Protein AF-G2PRP5-F1 (afdb_monomer_lite)

Radius of gyration: 41.82 Å; chains: 1; bounding box: 79×40×127 Å

Organism: Allomuricauda ruestringensis (strain DSM 13258 / CIP 107369 / LMG 19739 / B1) (NCBI:txid886377)

Secondary structure (DSSP, 8-state):
-----S----THHHHHHHHHHHHHHHHHHHHHHHHHHHHHTT-----------TTSPPPTTS--TT-----EEEETTTTEEEETTTTEEEEEETTEEEEESS--GGGTTS-TTTS--EEE-S---S-HHHHHHHHHHHHHHHHHHHHHS--

Sequence (151 aa):
MLSWNDLDHFPGLSFTLLCLTKWNTMKRICSYTAMVLLFMSMQGCGPVLVSHNLADPPPPWFYPNRVETVRYVYFPELSIYYDLSARTYIYLDGGVWLRRKVLPPRYRTQDLNRSRYERIRNYYEDDIRRYHNQNNADRGRSNKSVGRRNK

Structure (mmCIF, N/CA/C/O backbone):
data_AF-G2PRP5-F1
#
_entry.id   AF-G2PRP5-F1
#
loop_
_atom_site.group_PDB
_atom_site.id
_atom_site.type_symbol
_atom_site.label_atom_id
_atom_site.label_alt_id
_atom_site.label_comp_id
_atom_site.label_asym_id
_atom_site.label_entity_id
_atom_site.label_seq_id
_atom_site.pdbx_PDB_ins_code
_atom_site.Cartn_x
_atom_site.Cartn_y
_atom_site.Cartn_z
_atom_site.occupancy
_atom_site.B_iso_or_equiv
_atom_site.auth_seq_id
_atom_site.auth_comp_id
_atom_site.auth_asym_id
_atom_site.auth_atom_id
_atom_site.pdbx_PDB_model_num
ATOM 1 N N . MET A 1 1 ? 57.628 -2.308 -95.584 1.00 38.81 1 MET A N 1
ATOM 2 C CA . MET A 1 1 ? 57.247 -0.905 -95.843 1.00 38.81 1 MET A CA 1
ATOM 3 C C . MET A 1 1 ? 55.727 -0.861 -95.766 1.00 38.81 1 MET A C 1
ATOM 5 O O . MET A 1 1 ? 55.069 -1.268 -96.710 1.00 38.81 1 MET A O 1
ATOM 9 N N . LEU A 1 2 ? 55.179 -0.574 -94.582 1.00 44.09 2 LEU A N 1
ATOM 10 C CA . LEU A 1 2 ? 53.731 -0.531 -94.358 1.00 44.09 2 LEU A CA 1
ATOM 11 C C . LEU A 1 2 ? 53.261 0.888 -94.691 1.00 44.09 2 LEU A C 1
ATOM 13 O O . LEU A 1 2 ? 53.631 1.825 -93.986 1.00 44.09 2 LEU A O 1
ATOM 17 N N . SER A 1 3 ? 52.531 1.039 -95.799 1.00 35.06 3 SER A N 1
ATOM 18 C CA . SER A 1 3 ? 51.854 2.292 -96.147 1.00 35.06 3 SER A CA 1
ATOM 19 C C . SER A 1 3 ? 50.608 2.434 -95.275 1.00 35.06 3 SER A C 1
ATOM 21 O O . SER A 1 3 ? 49.839 1.488 -95.119 1.00 35.06 3 SER A O 1
ATOM 23 N N . TRP A 1 4 ? 50.468 3.605 -94.668 1.00 45.75 4 TRP A N 1
ATOM 24 C CA . TRP A 1 4 ? 49.627 3.911 -93.510 1.00 45.75 4 TRP A CA 1
ATOM 25 C C . TRP A 1 4 ? 48.320 4.634 -93.889 1.00 45.75 4 TRP A C 1
ATOM 27 O O . TRP A 1 4 ? 47.881 5.495 -93.141 1.00 45.75 4 TRP A O 1
ATOM 37 N N . ASN A 1 5 ? 47.709 4.335 -95.046 1.00 52.62 5 ASN A N 1
ATOM 38 C CA . ASN A 1 5 ? 46.765 5.283 -95.664 1.00 52.62 5 ASN A CA 1
ATOM 39 C C . ASN A 1 5 ? 45.382 4.776 -96.119 1.00 52.62 5 ASN A C 1
ATOM 41 O O . ASN A 1 5 ? 44.726 5.529 -96.822 1.00 52.62 5 ASN A O 1
ATOM 45 N N . ASP A 1 6 ? 44.871 3.602 -95.726 1.00 48.22 6 ASP A N 1
ATOM 46 C CA . ASP A 1 6 ? 43.580 3.137 -96.294 1.00 48.22 6 ASP A CA 1
ATOM 47 C C . ASP A 1 6 ? 42.586 2.507 -95.304 1.00 48.22 6 ASP A C 1
ATOM 49 O O . ASP A 1 6 ? 41.895 1.550 -95.645 1.00 48.22 6 ASP A O 1
ATOM 53 N N . LEU A 1 7 ? 42.455 3.027 -94.078 1.00 49.50 7 LEU A N 1
ATOM 54 C CA . LEU A 1 7 ? 41.386 2.578 -93.163 1.00 49.50 7 LEU A CA 1
ATOM 55 C C . LEU A 1 7 ? 40.650 3.717 -92.436 1.00 49.50 7 LEU A C 1
ATOM 57 O O . LEU A 1 7 ? 40.139 3.529 -91.337 1.00 49.50 7 LEU A O 1
ATOM 61 N N . ASP A 1 8 ? 40.491 4.865 -93.096 1.00 52.75 8 ASP A N 1
ATOM 62 C CA . ASP A 1 8 ? 39.587 5.938 -92.661 1.00 52.75 8 ASP A CA 1
ATOM 63 C C . ASP A 1 8 ? 38.298 5.952 -93.502 1.00 52.75 8 ASP A C 1
ATOM 65 O O . ASP A 1 8 ? 38.036 6.915 -94.227 1.00 52.75 8 ASP A O 1
ATOM 69 N N . HIS A 1 9 ? 37.471 4.892 -93.462 1.00 55.88 9 HIS A N 1
ATOM 70 C CA . HIS A 1 9 ? 36.150 4.980 -94.110 1.00 55.88 9 HIS A CA 1
ATOM 71 C C . HIS A 1 9 ? 35.039 4.018 -93.652 1.00 55.88 9 HIS A C 1
ATOM 73 O O . HIS A 1 9 ? 34.410 3.394 -94.493 1.00 55.88 9 HIS A O 1
ATOM 79 N N . PHE A 1 10 ? 34.689 3.937 -92.358 1.00 52.56 10 PHE A N 1
ATOM 80 C CA . PHE A 1 10 ? 33.360 3.404 -91.972 1.00 52.56 10 PHE A CA 1
ATOM 81 C C . PHE A 1 10 ? 32.751 4.092 -90.727 1.00 52.56 10 PHE A C 1
ATOM 83 O O . PHE A 1 10 ? 32.778 3.533 -89.629 1.00 52.56 10 PHE A O 1
ATOM 90 N N . PRO A 1 11 ? 32.119 5.277 -90.868 1.00 54.56 11 PRO A N 1
ATOM 91 C CA . PRO A 1 11 ? 31.456 5.978 -89.757 1.00 54.56 11 PRO A CA 1
ATOM 92 C C . PRO A 1 11 ? 30.150 5.315 -89.256 1.00 54.56 11 PRO A C 1
ATOM 94 O O . PRO A 1 11 ? 29.600 5.732 -88.237 1.00 54.56 11 PRO A O 1
ATOM 97 N N . GLY A 1 12 ? 29.638 4.277 -89.932 1.00 54.69 12 GLY A N 1
ATOM 98 C CA . GLY A 1 12 ? 28.318 3.691 -89.646 1.00 54.69 12 GLY A CA 1
ATOM 99 C C . GLY A 1 12 ? 28.266 2.626 -88.540 1.00 54.69 12 GLY A C 1
ATOM 100 O O . GLY A 1 12 ? 27.240 2.483 -87.878 1.00 54.69 12 GLY A O 1
ATOM 101 N N . LEU A 1 13 ? 29.355 1.885 -88.303 1.00 50.44 13 LEU A N 1
ATOM 102 C CA . LEU A 1 13 ? 29.359 0.751 -87.359 1.00 50.44 13 LEU A CA 1
ATOM 103 C C . LEU A 1 13 ? 29.672 1.165 -85.912 1.00 50.44 13 LEU A C 1
ATOM 105 O O . LEU A 1 13 ? 29.263 0.488 -84.972 1.00 50.44 13 LEU A O 1
ATOM 109 N N . SER A 1 14 ? 30.341 2.305 -85.722 1.00 55.72 14 SER A N 1
ATOM 110 C CA . SER A 1 14 ? 30.661 2.835 -84.390 1.00 55.72 14 SER A CA 1
ATOM 111 C C . SER A 1 14 ? 29.417 3.401 -83.685 1.00 55.72 14 SER A C 1
ATOM 113 O O . SER A 1 14 ? 29.193 3.156 -82.499 1.00 55.72 14 SER A O 1
ATOM 115 N N . PHE A 1 15 ? 28.533 4.082 -84.426 1.00 54.44 15 PHE A N 1
ATOM 116 C CA . PHE A 1 15 ? 27.343 4.737 -83.868 1.00 54.44 15 PHE A CA 1
ATOM 117 C C . PHE A 1 15 ? 26.280 3.758 -83.345 1.00 54.44 15 PHE A C 1
ATOM 119 O O . PHE A 1 15 ? 25.655 4.013 -82.315 1.00 54.44 15 PHE A O 1
ATOM 126 N N . THR A 1 16 ? 26.078 2.622 -84.014 1.00 55.28 16 THR A N 1
ATOM 127 C CA . THR A 1 16 ? 25.069 1.621 -83.629 1.00 55.28 16 THR A CA 1
ATOM 128 C C . THR A 1 16 ? 25.508 0.793 -82.418 1.00 55.28 16 THR A C 1
ATOM 130 O O . THR A 1 16 ? 24.711 0.578 -81.504 1.00 55.28 16 THR A O 1
ATOM 133 N N . LEU A 1 17 ? 26.789 0.417 -82.340 1.00 56.16 17 LEU A N 1
ATOM 134 C CA . LEU A 1 17 ? 27.399 -0.235 -81.172 1.00 56.16 1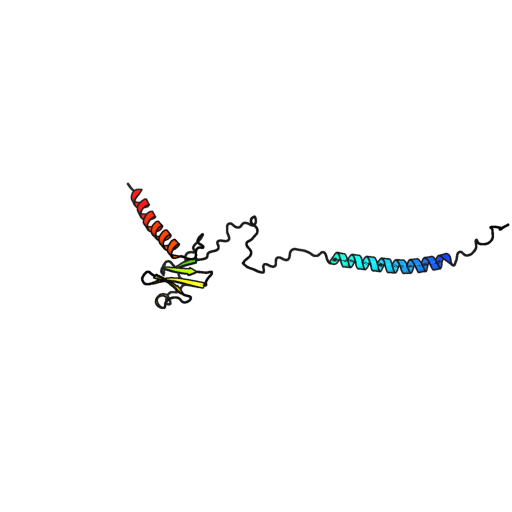7 LEU A CA 1
ATOM 135 C C . LEU A 1 17 ? 27.446 0.688 -79.944 1.00 56.16 17 LEU A C 1
ATOM 137 O O . LEU A 1 17 ? 27.138 0.247 -78.832 1.00 56.16 17 LEU A O 1
ATOM 141 N N . LEU A 1 18 ? 27.740 1.980 -80.134 1.00 58.12 18 LEU A N 1
ATOM 142 C CA . LEU A 1 18 ? 27.626 2.992 -79.077 1.00 58.12 18 LEU A CA 1
ATOM 143 C C . LEU A 1 18 ? 26.176 3.148 -78.604 1.00 58.12 18 LEU A C 1
ATOM 145 O O . LEU A 1 18 ? 25.937 3.214 -77.405 1.00 58.12 18 LEU A O 1
ATOM 149 N N . CYS A 1 19 ? 25.194 3.154 -79.508 1.00 54.84 19 CYS A N 1
ATOM 150 C CA . CYS A 1 19 ? 23.777 3.296 -79.158 1.00 54.84 19 CYS A CA 1
ATOM 151 C C . CYS A 1 19 ? 23.230 2.079 -78.380 1.00 54.84 19 CYS A C 1
ATOM 153 O O . CYS A 1 19 ? 22.563 2.245 -77.357 1.00 54.84 19 CYS A O 1
ATOM 155 N N . LEU A 1 20 ? 23.572 0.856 -78.799 1.00 55.53 20 LEU A N 1
ATOM 156 C CA . LEU A 1 20 ? 23.157 -0.394 -78.144 1.00 55.53 20 LEU A CA 1
ATOM 157 C C . LEU A 1 20 ? 23.799 -0.584 -76.760 1.00 55.53 20 LEU A C 1
ATOM 159 O O . LEU A 1 20 ? 23.134 -1.023 -75.817 1.00 55.53 20 LEU A O 1
ATOM 163 N N . THR A 1 21 ? 25.073 -0.210 -76.605 1.00 55.66 21 THR A N 1
ATOM 164 C CA . THR A 1 21 ? 25.737 -0.211 -75.292 1.00 55.66 21 THR A CA 1
ATOM 165 C C . THR A 1 21 ? 25.149 0.861 -74.375 1.00 55.66 21 THR A C 1
ATOM 167 O O . THR A 1 21 ? 24.866 0.550 -73.219 1.00 55.66 21 THR A O 1
ATOM 170 N N . LYS A 1 22 ? 24.842 2.067 -74.885 1.00 58.34 22 LYS A N 1
ATOM 171 C CA . LYS A 1 22 ? 24.144 3.134 -74.134 1.00 58.34 22 LYS A CA 1
ATOM 172 C C . LYS A 1 22 ? 22.739 2.720 -73.679 1.00 58.34 22 LYS A C 1
ATOM 174 O O . LYS A 1 22 ? 22.314 3.060 -72.579 1.00 58.34 22 LYS A O 1
ATOM 179 N N . TRP A 1 23 ? 22.022 1.955 -74.499 1.00 60.22 23 TRP A N 1
ATOM 180 C CA . TRP A 1 23 ? 20.691 1.434 -74.178 1.00 60.22 23 TRP A CA 1
ATOM 181 C C . TRP A 1 23 ? 20.727 0.405 -73.040 1.00 60.22 23 TRP A C 1
ATOM 183 O O . TRP A 1 23 ? 19.905 0.452 -72.124 1.00 60.22 23 TRP A O 1
ATOM 193 N N . ASN A 1 24 ? 21.716 -0.493 -73.045 1.00 60.62 24 ASN A N 1
ATOM 194 C CA . ASN A 1 24 ? 21.888 -1.479 -71.976 1.00 60.62 24 ASN A CA 1
ATOM 195 C C . ASN A 1 24 ? 22.475 -0.881 -70.689 1.00 60.62 24 ASN A C 1
ATOM 197 O O . ASN A 1 24 ? 22.113 -1.326 -69.597 1.00 60.62 24 ASN A O 1
ATOM 201 N N . THR A 1 25 ? 23.336 0.137 -70.778 1.00 63.94 25 THR A N 1
ATOM 202 C CA . THR A 1 25 ? 23.831 0.852 -69.592 1.00 63.94 25 THR A CA 1
ATOM 203 C C . THR A 1 25 ? 22.737 1.703 -68.955 1.00 63.94 25 THR A C 1
ATOM 205 O O . THR A 1 25 ? 22.616 1.687 -67.735 1.00 63.94 25 THR A O 1
ATOM 208 N N . MET A 1 26 ? 21.861 2.341 -69.739 1.00 64.75 26 MET A N 1
ATOM 209 C CA . MET A 1 26 ? 20.731 3.124 -69.219 1.00 64.75 26 MET A CA 1
ATOM 210 C C . MET A 1 26 ? 19.732 2.263 -68.434 1.00 64.75 26 MET A C 1
ATOM 212 O O . MET A 1 26 ? 19.317 2.639 -67.341 1.00 64.75 26 MET A O 1
ATOM 216 N N . LYS A 1 27 ? 19.421 1.056 -68.922 1.00 65.00 27 LYS A N 1
ATOM 217 C CA . LYS A 1 27 ? 18.557 0.100 -68.204 1.00 65.00 27 LYS A CA 1
ATOM 218 C C . LYS A 1 27 ? 19.151 -0.341 -66.867 1.00 65.00 27 LYS A C 1
ATOM 220 O O . LYS A 1 27 ? 18.438 -0.403 -65.868 1.00 65.00 27 LYS A O 1
ATOM 225 N N . ARG A 1 28 ? 20.461 -0.609 -66.846 1.00 69.50 28 ARG A N 1
ATOM 226 C CA . ARG A 1 28 ? 21.197 -0.978 -65.629 1.00 69.50 28 ARG A CA 1
ATOM 227 C C . ARG A 1 28 ? 21.235 0.177 -64.629 1.00 69.50 28 ARG A C 1
ATOM 229 O O . ARG A 1 28 ? 20.958 -0.034 -63.453 1.00 69.50 28 ARG A O 1
ATOM 236 N N . ILE A 1 29 ? 21.497 1.399 -65.094 1.00 81.00 29 ILE A N 1
ATOM 237 C CA . ILE A 1 29 ? 21.520 2.603 -64.252 1.00 81.00 29 ILE A CA 1
ATOM 238 C C . ILE A 1 29 ? 20.144 2.845 -63.618 1.00 81.00 29 ILE A C 1
ATOM 240 O O . ILE A 1 29 ? 20.072 3.000 -62.402 1.00 81.00 29 ILE A O 1
ATOM 244 N N . CYS A 1 30 ? 19.053 2.764 -64.389 1.00 79.38 30 CYS A N 1
ATOM 245 C CA . CYS A 1 30 ? 17.695 2.912 -63.855 1.00 79.38 30 CYS A CA 1
ATOM 246 C C . CYS A 1 30 ? 17.342 1.835 -62.813 1.00 79.38 30 CYS A C 1
ATOM 248 O O . CYS A 1 30 ? 16.730 2.150 -61.789 1.00 79.38 30 CYS A O 1
ATOM 250 N N . SER A 1 31 ? 17.750 0.575 -63.030 1.00 80.44 31 SER A N 1
ATOM 251 C CA . SER A 1 31 ? 17.527 -0.485 -62.036 1.00 80.44 31 SER A CA 1
ATOM 252 C C . SER A 1 31 ? 18.309 -0.246 -60.742 1.00 80.44 31 SER A C 1
ATOM 254 O O . SER A 1 31 ? 17.765 -0.445 -59.657 1.00 80.44 31 SER A O 1
ATOM 256 N N . TYR A 1 32 ? 19.548 0.251 -60.834 1.00 84.06 32 TYR A N 1
ATOM 257 C CA . TYR A 1 32 ? 20.352 0.572 -59.654 1.00 84.06 32 TYR A CA 1
ATOM 258 C C . TYR A 1 32 ? 19.779 1.766 -58.882 1.00 84.06 32 TYR A C 1
ATOM 260 O O . TYR A 1 32 ? 19.697 1.707 -57.657 1.00 84.06 32 TYR A O 1
ATOM 268 N N . THR A 1 33 ? 19.306 2.814 -59.565 1.00 82.88 33 THR A N 1
ATOM 269 C CA . THR A 1 33 ? 18.680 3.969 -58.899 1.00 82.88 33 THR A CA 1
ATOM 270 C C . THR A 1 33 ? 17.374 3.599 -58.196 1.00 82.88 33 THR A C 1
ATOM 272 O O . THR A 1 33 ? 17.128 4.071 -57.088 1.00 82.88 33 THR A O 1
ATOM 275 N N . ALA A 1 34 ? 16.563 2.714 -58.788 1.00 84.44 34 ALA A N 1
ATOM 276 C CA . ALA A 1 34 ? 15.330 2.231 -58.167 1.00 84.44 34 ALA A CA 1
ATOM 277 C C . ALA A 1 34 ? 15.611 1.397 -56.904 1.00 84.44 34 ALA A C 1
ATOM 279 O O . ALA A 1 34 ? 14.928 1.554 -55.893 1.00 84.44 34 ALA A O 1
ATOM 280 N N . MET A 1 35 ? 16.656 0.563 -56.931 1.00 83.81 35 MET A N 1
ATOM 281 C CA . MET A 1 35 ? 17.071 -0.240 -55.778 1.00 83.81 35 MET A CA 1
ATOM 282 C C . MET A 1 35 ? 17.587 0.630 -54.619 1.00 83.81 35 MET A C 1
ATOM 284 O O . MET A 1 35 ? 17.247 0.382 -53.464 1.00 83.81 35 MET A O 1
ATOM 288 N N . VAL A 1 36 ? 18.361 1.681 -54.915 1.00 85.69 36 VAL A N 1
ATOM 289 C CA . VAL A 1 36 ? 18.875 2.622 -53.902 1.00 85.69 36 VAL A CA 1
ATOM 290 C C . VAL A 1 36 ? 17.747 3.453 -53.276 1.00 85.69 36 VAL A C 1
ATOM 292 O O . VAL A 1 36 ? 17.725 3.633 -52.058 1.00 85.69 36 VAL A O 1
ATOM 295 N N . LEU A 1 37 ? 16.775 3.910 -54.075 1.00 81.44 37 LEU A N 1
ATOM 296 C CA . LEU A 1 37 ? 15.598 4.636 -53.577 1.00 81.44 37 LEU A CA 1
ATOM 297 C C . LEU A 1 37 ? 14.719 3.762 -52.672 1.00 81.44 37 LEU A C 1
ATOM 299 O O . LEU A 1 37 ? 14.252 4.227 -51.633 1.00 81.44 37 LEU A O 1
ATOM 303 N N . LEU A 1 38 ? 14.544 2.484 -53.020 1.00 80.38 38 LEU A N 1
ATOM 304 C CA . LEU A 1 38 ? 13.817 1.529 -52.184 1.00 80.38 38 LEU A CA 1
ATOM 305 C C . LEU A 1 38 ? 14.532 1.301 -50.841 1.00 80.38 38 LEU A C 1
ATOM 307 O O . LEU A 1 38 ? 13.884 1.275 -49.797 1.00 80.38 38 LEU A O 1
ATOM 311 N N . PHE A 1 39 ? 15.864 1.211 -50.845 1.00 75.88 39 PHE A N 1
ATOM 312 C CA . PHE A 1 39 ? 16.657 1.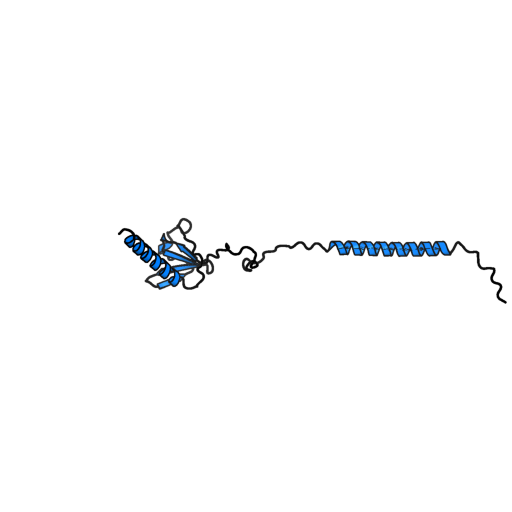009 -49.630 1.00 75.88 39 PHE A CA 1
ATOM 313 C C . PHE A 1 39 ? 16.568 2.192 -48.649 1.00 75.88 39 PHE A C 1
ATOM 315 O O . PHE A 1 39 ? 16.509 1.988 -47.437 1.00 75.88 39 PHE A O 1
ATOM 322 N N . MET A 1 40 ? 16.478 3.431 -49.148 1.00 74.69 40 MET A N 1
ATOM 323 C CA . MET A 1 40 ? 16.308 4.617 -48.294 1.00 74.69 40 MET A CA 1
ATOM 324 C C . MET A 1 40 ? 14.937 4.701 -47.607 1.00 74.69 40 MET A C 1
ATOM 326 O O . MET A 1 40 ? 14.830 5.306 -46.542 1.00 74.69 40 MET A O 1
ATOM 330 N N . SER A 1 41 ? 13.901 4.054 -48.151 1.00 69.44 41 SER A N 1
ATOM 331 C CA . SER A 1 41 ? 12.556 4.056 -47.552 1.00 69.44 41 SER A CA 1
ATOM 332 C C . SER A 1 41 ? 12.441 3.242 -46.253 1.00 69.44 41 SER A C 1
ATOM 334 O O . SER A 1 41 ? 11.460 3.386 -45.526 1.00 69.44 41 SER A O 1
ATOM 336 N N . MET A 1 42 ? 13.453 2.430 -45.912 1.00 64.69 42 MET A N 1
ATOM 337 C CA . MET A 1 42 ? 13.464 1.627 -44.680 1.00 64.69 42 MET A CA 1
ATOM 338 C C . MET A 1 42 ? 14.004 2.376 -43.448 1.00 64.69 42 MET A C 1
ATOM 340 O O . MET A 1 42 ? 14.025 1.814 -42.355 1.00 64.69 42 MET A O 1
ATOM 344 N N . GLN A 1 43 ? 14.405 3.647 -43.575 1.00 68.25 43 GLN A N 1
ATOM 345 C CA . GLN A 1 43 ? 14.873 4.466 -42.445 1.00 68.25 43 GLN A CA 1
ATOM 346 C C . GLN A 1 43 ? 13.722 5.203 -41.738 1.00 68.25 43 GLN A C 1
ATOM 348 O O . GLN A 1 43 ? 13.761 6.410 -41.528 1.00 68.25 43 GLN A O 1
ATOM 353 N N . GLY A 1 44 ? 12.671 4.475 -41.366 1.00 66.94 44 GLY A N 1
ATOM 354 C CA . GLY A 1 44 ? 11.584 4.982 -40.528 1.00 66.94 44 GLY A CA 1
ATOM 355 C C . GLY A 1 44 ? 11.693 4.444 -39.104 1.00 66.94 44 GLY A C 1
ATOM 356 O O . GLY A 1 44 ? 10.885 3.609 -38.718 1.00 66.94 44 GLY A O 1
ATOM 357 N N . CYS A 1 45 ? 12.689 4.880 -38.327 1.00 60.34 45 CYS A N 1
ATOM 358 C CA . CYS A 1 45 ? 12.827 4.500 -36.915 1.00 60.34 45 CYS A CA 1
ATOM 359 C C . CYS A 1 45 ? 12.484 5.698 -36.020 1.00 60.34 45 CYS A C 1
ATOM 361 O O . CYS A 1 45 ? 13.356 6.408 -35.526 1.00 60.34 45 CYS A O 1
ATOM 363 N N . GLY A 1 46 ? 11.188 5.964 -35.859 1.00 70.06 46 GLY A N 1
ATOM 364 C CA . GLY A 1 46 ? 10.703 6.734 -34.714 1.00 70.06 46 GLY A CA 1
ATOM 365 C C . GLY A 1 46 ? 10.601 5.806 -33.499 1.00 70.06 46 GLY A C 1
ATOM 366 O O . GLY A 1 46 ? 10.292 4.625 -33.678 1.00 70.06 46 GLY A O 1
ATOM 367 N N . PRO A 1 47 ? 10.851 6.276 -32.265 1.00 65.88 47 PRO A N 1
ATOM 368 C CA . PRO A 1 47 ? 10.694 5.425 -31.095 1.00 65.88 47 PRO A CA 1
ATOM 369 C C . PRO A 1 47 ? 9.223 5.017 -30.949 1.00 65.88 47 PRO A C 1
ATOM 371 O O . PRO A 1 47 ? 8.359 5.848 -30.675 1.00 65.88 47 PRO A O 1
ATOM 374 N N . VAL A 1 48 ? 8.933 3.725 -31.112 1.00 64.38 48 VAL A N 1
ATOM 375 C CA . VAL A 1 48 ? 7.644 3.155 -30.710 1.00 64.38 48 VAL A CA 1
ATOM 376 C C . VAL A 1 48 ? 7.724 2.887 -29.208 1.00 64.38 48 VAL A C 1
ATOM 378 O O . VAL A 1 48 ? 8.359 1.932 -28.764 1.00 64.38 48 VAL A O 1
ATOM 381 N N . LEU A 1 49 ? 7.108 3.759 -28.408 1.00 58.03 49 LEU A N 1
ATOM 382 C CA . LEU A 1 49 ? 6.961 3.568 -26.964 1.00 58.03 49 LEU A CA 1
ATOM 383 C C . LEU A 1 49 ? 5.937 2.461 -26.692 1.00 58.03 49 LEU A C 1
ATOM 385 O O . LEU A 1 49 ? 4.756 2.720 -26.475 1.00 58.03 49 LEU A O 1
ATOM 389 N N . VAL A 1 50 ? 6.395 1.211 -26.693 1.00 59.41 50 VAL A N 1
ATOM 390 C CA . VAL A 1 50 ? 5.606 0.073 -26.214 1.00 59.41 50 VAL A CA 1
ATOM 391 C C . VAL A 1 50 ? 5.917 -0.128 -24.730 1.00 59.41 50 VAL A C 1
ATOM 393 O O . VAL A 1 50 ? 6.863 -0.825 -24.366 1.00 59.41 50 VAL A O 1
ATOM 396 N N . SER A 1 51 ? 5.137 0.506 -23.851 1.00 57.44 51 SER A N 1
ATOM 397 C CA . SER A 1 51 ? 5.182 0.209 -22.413 1.00 57.44 51 SER A CA 1
ATOM 398 C C . SER A 1 51 ? 4.503 -1.141 -22.176 1.00 57.44 51 SER A C 1
ATOM 400 O O . SER A 1 51 ? 3.287 -1.218 -22.020 1.00 57.44 51 SER A O 1
ATOM 402 N N . HIS A 1 52 ? 5.287 -2.221 -22.239 1.00 58.56 52 HIS A N 1
ATOM 403 C CA . HIS A 1 52 ? 4.764 -3.584 -22.115 1.00 58.56 52 HIS A CA 1
ATOM 404 C C . HIS A 1 52 ? 4.824 -4.155 -20.693 1.00 58.56 52 HIS A C 1
ATOM 406 O O . HIS A 1 52 ? 4.289 -5.232 -20.473 1.00 58.56 52 HIS A O 1
ATOM 412 N N . ASN A 1 53 ? 5.391 -3.441 -19.716 1.00 51.12 53 ASN A N 1
ATOM 413 C CA . ASN A 1 53 ? 5.367 -3.850 -18.314 1.00 51.12 53 ASN A CA 1
ATOM 414 C C . ASN A 1 53 ? 5.260 -2.633 -17.395 1.00 51.12 53 ASN A C 1
ATOM 416 O O . ASN A 1 53 ? 6.085 -1.725 -17.443 1.00 51.12 53 ASN A O 1
ATOM 420 N N . LEU A 1 54 ? 4.299 -2.670 -16.474 1.00 56.19 54 LEU A N 1
ATOM 421 C CA . LEU A 1 54 ? 4.166 -1.766 -15.323 1.00 56.19 54 LEU A CA 1
ATOM 422 C C . LEU A 1 54 ? 5.314 -1.924 -14.289 1.00 56.19 54 LEU A C 1
ATOM 424 O O . LEU A 1 54 ? 5.122 -1.591 -13.121 1.00 56.19 54 LEU A O 1
ATOM 428 N N . ALA A 1 55 ? 6.468 -2.485 -14.673 1.00 57.44 55 ALA A N 1
ATOM 429 C CA . ALA A 1 55 ? 7.480 -2.994 -13.744 1.00 57.44 55 ALA A CA 1
ATOM 430 C C . ALA A 1 55 ? 8.909 -2.460 -13.952 1.00 57.44 55 ALA A C 1
ATOM 432 O O . ALA A 1 55 ? 9.716 -2.617 -13.039 1.00 57.44 55 ALA A O 1
ATOM 433 N N . ASP A 1 56 ? 9.229 -1.802 -15.070 1.00 59.91 56 ASP A N 1
ATOM 434 C CA . ASP A 1 56 ? 10.557 -1.203 -15.241 1.00 59.91 56 ASP A CA 1
ATOM 435 C C . ASP A 1 56 ? 10.559 0.223 -14.673 1.00 59.91 56 ASP A C 1
ATOM 437 O O . ASP A 1 56 ? 9.782 1.070 -15.133 1.00 59.91 56 ASP A O 1
ATOM 441 N N . PRO A 1 57 ? 11.377 0.515 -13.642 1.00 57.75 57 PRO A N 1
ATOM 442 C CA . PRO A 1 57 ? 11.422 1.846 -13.069 1.00 57.75 57 PRO A CA 1
ATOM 443 C C . PRO A 1 57 ? 11.964 2.825 -14.117 1.00 57.75 57 PRO A C 1
ATOM 445 O O . PRO A 1 57 ? 12.926 2.512 -14.825 1.00 57.75 57 PRO A O 1
ATOM 448 N N . PRO A 1 58 ? 11.363 4.017 -14.234 1.00 61.97 58 PRO A N 1
ATOM 449 C CA . PRO A 1 58 ? 11.829 5.005 -15.187 1.00 61.97 58 PRO A CA 1
ATOM 450 C C . PRO A 1 58 ? 13.285 5.426 -14.906 1.00 61.97 58 PRO A C 1
ATOM 452 O O . PRO A 1 58 ? 13.748 5.330 -13.764 1.00 61.97 58 PRO A O 1
ATOM 455 N N . PRO A 1 59 ? 14.014 5.913 -15.930 1.00 67.62 59 PRO A N 1
ATOM 456 C CA . PRO A 1 59 ? 15.406 6.323 -15.785 1.00 67.62 59 PRO A CA 1
ATOM 457 C C . PRO A 1 59 ? 15.584 7.381 -14.676 1.00 67.62 59 PRO A C 1
ATOM 459 O O . PRO A 1 59 ? 14.693 8.203 -14.480 1.00 67.62 59 PRO A O 1
ATOM 462 N N . PRO A 1 60 ? 16.731 7.430 -13.969 1.00 58.62 60 PRO A N 1
ATOM 463 C CA . PRO A 1 60 ? 16.893 8.223 -12.738 1.00 58.62 60 PRO A CA 1
ATOM 464 C C . PRO A 1 60 ? 16.620 9.735 -12.857 1.00 58.62 60 PRO A C 1
ATOM 466 O O . PRO A 1 60 ? 16.310 10.387 -11.863 1.00 58.62 60 PRO A O 1
ATOM 469 N N . TRP A 1 61 ? 16.731 10.302 -14.062 1.00 65.19 61 TRP A N 1
ATOM 470 C CA . TRP A 1 61 ? 16.450 11.712 -14.368 1.00 65.19 61 TRP A CA 1
ATOM 471 C C . TRP A 1 61 ? 14.989 11.974 -14.786 1.00 65.19 61 TRP A C 1
ATOM 473 O O . TRP A 1 61 ? 14.556 13.124 -14.855 1.00 65.19 61 TRP A O 1
ATOM 483 N N . PHE A 1 62 ? 14.206 10.926 -15.054 1.00 62.38 62 PHE A N 1
ATOM 484 C CA . PHE A 1 62 ? 12.780 10.994 -15.367 1.00 62.38 62 PHE A CA 1
ATOM 485 C C . PHE A 1 62 ? 11.996 11.081 -14.055 1.00 62.38 62 PHE A C 1
ATOM 487 O O . PHE A 1 62 ? 11.631 10.070 -13.467 1.00 62.38 62 PHE A O 1
ATOM 494 N N . TYR A 1 63 ? 11.836 12.313 -13.561 1.00 58.53 63 TYR A N 1
ATOM 495 C CA . TYR A 1 63 ? 11.095 12.732 -12.357 1.00 58.53 63 TYR A CA 1
ATOM 496 C C . TYR A 1 63 ? 10.437 11.601 -11.519 1.00 58.53 63 TYR A C 1
ATOM 498 O O . TYR A 1 63 ? 9.222 11.394 -11.576 1.00 58.53 63 TYR A O 1
ATOM 506 N N . PRO A 1 64 ? 11.221 10.907 -10.669 1.00 54.47 64 PRO A N 1
ATOM 507 C CA . PRO A 1 64 ? 10.774 9.740 -9.903 1.00 54.47 64 PRO A CA 1
ATOM 508 C C . PRO A 1 64 ? 10.122 10.093 -8.550 1.00 54.47 64 PRO A C 1
ATOM 510 O O . PRO A 1 64 ? 9.625 9.218 -7.847 1.00 54.47 64 PRO A O 1
ATOM 513 N N . ASN A 1 65 ? 10.041 11.377 -8.182 1.00 48.56 65 ASN A N 1
ATOM 514 C CA . ASN A 1 65 ? 9.597 11.815 -6.847 1.00 48.56 65 ASN A CA 1
ATOM 515 C C . ASN A 1 65 ? 8.075 11.768 -6.615 1.00 48.56 65 ASN A C 1
ATOM 517 O O . ASN A 1 65 ? 7.585 12.315 -5.627 1.00 48.56 65 ASN A O 1
ATOM 521 N N . ARG A 1 66 ? 7.300 11.164 -7.522 1.00 50.12 66 ARG A N 1
ATOM 522 C CA . ARG A 1 66 ? 5.836 11.100 -7.392 1.00 50.12 66 ARG A CA 1
ATOM 523 C C . ARG A 1 66 ? 5.202 9.774 -7.788 1.00 50.12 66 ARG A C 1
ATOM 525 O O . ARG A 1 66 ? 3.976 9.691 -7.818 1.00 50.12 66 ARG A O 1
ATOM 532 N N . VAL A 1 67 ? 5.991 8.727 -8.023 1.00 53.88 67 VAL A N 1
ATOM 533 C CA . VAL A 1 67 ? 5.429 7.372 -8.024 1.00 53.88 67 VAL A CA 1
ATOM 534 C C . VAL A 1 67 ? 5.375 6.918 -6.568 1.00 53.88 67 VAL A C 1
ATOM 536 O O . VAL A 1 67 ? 6.218 6.161 -6.101 1.00 53.88 67 VAL A O 1
ATOM 539 N N . GLU A 1 68 ? 4.406 7.448 -5.813 1.00 58.94 68 GLU A N 1
ATOM 540 C CA . GLU A 1 68 ? 4.076 6.910 -4.492 1.00 58.94 68 GLU A CA 1
ATOM 541 C C . GLU A 1 68 ? 3.518 5.497 -4.696 1.00 58.94 68 GLU A C 1
ATOM 543 O O . GLU A 1 68 ? 2.317 5.301 -4.926 1.00 58.94 68 GLU A O 1
ATOM 548 N N . THR A 1 69 ? 4.401 4.501 -4.647 1.00 73.31 69 THR A N 1
ATOM 549 C CA . THR A 1 69 ? 4.029 3.090 -4.646 1.00 73.31 69 THR A CA 1
ATOM 550 C C . THR A 1 69 ? 3.381 2.784 -3.302 1.00 73.31 69 THR A C 1
ATOM 552 O O . THR A 1 69 ? 4.000 2.425 -2.311 1.00 73.31 69 THR A O 1
ATOM 555 N N . VAL A 1 70 ? 2.075 2.999 -3.219 1.00 85.94 70 VAL A N 1
ATOM 556 C CA . VAL A 1 70 ? 1.338 2.688 -1.997 1.00 85.94 70 VAL A CA 1
ATOM 557 C C . VAL A 1 70 ? 1.157 1.184 -1.943 1.00 85.94 70 VAL A C 1
ATOM 559 O O . VAL A 1 70 ? 0.452 0.610 -2.767 1.00 85.94 70 VAL A O 1
ATOM 562 N N . ARG A 1 71 ? 1.815 0.550 -0.972 1.00 92.00 71 ARG A N 1
ATOM 563 C CA . ARG A 1 71 ? 1.685 -0.887 -0.725 1.00 92.00 71 ARG A CA 1
ATOM 564 C C . ARG A 1 71 ? 0.464 -1.207 0.133 1.00 92.00 71 ARG A C 1
ATOM 566 O O . ARG A 1 71 ? -0.231 -2.184 -0.130 1.00 92.00 71 ARG A O 1
ATOM 573 N N . TYR A 1 72 ? 0.196 -0.378 1.138 1.00 95.38 72 TYR A N 1
ATOM 574 C CA . TYR A 1 72 ? -0.848 -0.626 2.126 1.00 95.38 72 TYR A CA 1
ATOM 575 C C . TYR A 1 72 ? -1.885 0.497 2.157 1.00 95.38 72 TYR A C 1
ATOM 577 O O . TYR A 1 72 ? -1.555 1.685 2.142 1.00 95.38 72 TYR A O 1
ATOM 585 N N . VAL A 1 73 ? -3.148 0.103 2.269 1.00 95.25 73 VAL A N 1
ATOM 586 C CA . VAL A 1 73 ? -4.284 0.991 2.526 1.00 95.25 73 VAL A CA 1
ATOM 587 C C . VAL A 1 73 ? -4.826 0.683 3.913 1.00 95.25 73 VAL A C 1
ATOM 589 O O . VAL A 1 73 ? -5.049 -0.478 4.239 1.00 95.25 73 VAL A O 1
ATOM 592 N N . TYR A 1 74 ? -5.023 1.705 4.736 1.00 95.81 74 TYR A N 1
ATOM 593 C CA . TYR A 1 74 ? -5.563 1.583 6.084 1.00 95.81 74 TYR A CA 1
ATOM 594 C C . TYR A 1 74 ? -7.009 2.071 6.144 1.00 95.81 74 TYR A C 1
ATOM 596 O O . TYR A 1 74 ? -7.318 3.172 5.694 1.00 95.81 74 TYR A O 1
ATOM 604 N N . PHE A 1 75 ? -7.880 1.270 6.744 1.00 95.31 75 PHE A N 1
ATOM 605 C CA . PHE A 1 75 ? -9.280 1.587 7.003 1.00 95.31 75 PHE A CA 1
ATOM 606 C C . PHE A 1 75 ? -9.446 1.902 8.495 1.00 95.31 75 PHE A C 1
ATOM 608 O O . PHE A 1 75 ? -9.555 0.967 9.295 1.00 95.31 75 PHE A O 1
ATOM 615 N N . PRO A 1 76 ? -9.444 3.186 8.906 1.00 92.88 76 PRO A N 1
ATOM 616 C CA . PRO A 1 76 ? -9.485 3.571 10.315 1.00 92.88 76 PRO A CA 1
ATOM 617 C C . PRO A 1 76 ? -10.748 3.103 11.042 1.00 92.88 76 PRO A C 1
ATOM 619 O O . PRO A 1 76 ? -10.651 2.673 12.185 1.00 92.88 76 PRO A O 1
ATOM 622 N N . GLU A 1 77 ? -11.906 3.134 10.379 1.00 91.38 77 GLU A N 1
ATOM 623 C CA . GLU A 1 77 ? -13.196 2.735 10.966 1.00 91.38 77 GLU A CA 1
ATOM 624 C C . GLU A 1 77 ? -13.220 1.259 11.384 1.00 91.38 77 GLU A C 1
ATOM 626 O O . GLU A 1 77 ? -13.822 0.899 12.391 1.00 91.38 77 GLU A O 1
ATOM 631 N N . LEU A 1 78 ? -12.525 0.404 10.631 1.00 91.94 78 LEU A N 1
ATOM 632 C CA . LEU A 1 78 ? -12.474 -1.040 10.869 1.00 91.94 78 LEU A CA 1
ATOM 633 C C . LEU A 1 78 ? -11.173 -1.474 11.554 1.00 91.94 78 LEU A C 1
ATOM 635 O O . LEU A 1 78 ? -11.078 -2.602 12.033 1.00 91.94 78 LEU A O 1
ATOM 639 N N . SER A 1 79 ? -10.170 -0.591 11.594 1.00 92.50 79 SER A N 1
ATOM 640 C CA . SER A 1 79 ? -8.799 -0.887 12.023 1.00 92.50 79 SER A CA 1
ATOM 641 C C . SER A 1 79 ? -8.162 -2.037 11.225 1.00 92.50 79 SER A C 1
ATOM 643 O O . SER A 1 79 ? -7.516 -2.926 11.779 1.00 92.50 79 SER A O 1
ATOM 645 N N . ILE A 1 80 ? -8.355 -2.020 9.901 1.00 94.88 80 ILE A N 1
ATOM 646 C CA . ILE A 1 80 ? -7.884 -3.057 8.966 1.00 94.88 80 ILE A CA 1
ATOM 647 C C . ILE A 1 80 ? -6.918 -2.442 7.961 1.00 94.88 80 ILE A C 1
ATOM 649 O O . ILE A 1 80 ? -7.112 -1.322 7.493 1.00 94.88 80 ILE A O 1
ATOM 653 N N . TYR A 1 81 ? -5.901 -3.203 7.586 1.00 96.31 81 TYR A N 1
ATOM 654 C CA . TYR A 1 81 ? -5.002 -2.892 6.487 1.00 96.31 81 TYR A CA 1
ATOM 655 C C . TYR A 1 81 ? -5.337 -3.767 5.280 1.00 96.31 81 TYR A C 1
ATOM 657 O O . TYR A 1 81 ? -5.701 -4.933 5.418 1.00 96.31 81 TYR A O 1
ATOM 665 N N . TYR A 1 82 ? -5.175 -3.226 4.083 1.00 95.81 82 TYR A N 1
ATOM 666 C CA . TYR A 1 82 ? -5.248 -3.964 2.834 1.00 95.81 82 TYR A CA 1
ATOM 667 C C . TYR A 1 82 ? -3.916 -3.839 2.108 1.00 95.81 82 TYR A C 1
ATOM 669 O O . TYR A 1 82 ? -3.470 -2.731 1.809 1.00 95.81 82 TYR A O 1
ATOM 677 N N . ASP A 1 83 ? -3.265 -4.972 1.858 1.00 95.31 83 ASP A N 1
ATOM 678 C CA . ASP A 1 83 ? -2.044 -5.024 1.059 1.00 95.31 83 ASP A CA 1
ATOM 679 C C . ASP A 1 83 ? -2.422 -5.133 -0.423 1.00 95.31 83 ASP A C 1
ATOM 681 O O . ASP A 1 83 ? -3.024 -6.123 -0.850 1.00 95.31 83 ASP A O 1
ATOM 685 N N . LEU A 1 84 ? -2.064 -4.107 -1.194 1.00 92.44 84 LEU A N 1
ATOM 686 C CA . LEU A 1 84 ? -2.340 -3.993 -2.625 1.00 92.44 84 LEU A CA 1
ATOM 687 C C . LEU A 1 84 ? -1.503 -4.967 -3.466 1.00 92.44 84 LEU A C 1
ATOM 689 O O . LEU A 1 84 ? -1.977 -5.424 -4.506 1.00 92.44 84 LEU A O 1
ATOM 693 N N . SER A 1 85 ? -0.296 -5.312 -3.010 1.00 90.94 85 SER A N 1
ATOM 694 C CA . SER A 1 85 ? 0.609 -6.241 -3.693 1.00 90.94 85 SER A CA 1
ATOM 695 C C . SER A 1 85 ? 0.096 -7.677 -3.581 1.00 90.94 85 SER A C 1
ATOM 697 O O . SER A 1 85 ? -0.119 -8.357 -4.583 1.00 90.94 85 SER A O 1
ATOM 699 N N . ALA A 1 86 ? -0.206 -8.122 -2.360 1.00 92.88 86 ALA A N 1
ATOM 700 C CA . ALA A 1 86 ? -0.674 -9.489 -2.123 1.00 92.88 86 ALA A CA 1
ATOM 701 C C . ALA A 1 86 ? -2.193 -9.671 -2.274 1.00 92.88 86 ALA A C 1
ATOM 703 O O . ALA A 1 86 ? -2.672 -10.806 -2.266 1.00 92.88 86 ALA A O 1
ATOM 704 N N . ARG A 1 87 ? -2.957 -8.571 -2.356 1.00 94.62 87 ARG A N 1
ATOM 705 C CA . ARG A 1 87 ? -4.432 -8.551 -2.364 1.00 94.62 87 ARG A CA 1
ATOM 706 C C . ARG A 1 87 ? -5.026 -9.280 -1.156 1.00 94.62 87 ARG A C 1
ATOM 708 O O . ARG A 1 87 ? -5.867 -10.171 -1.279 1.00 94.62 87 ARG A O 1
ATOM 715 N N . THR A 1 88 ? -4.533 -8.932 0.030 1.00 95.75 88 THR A N 1
ATOM 716 C CA . THR A 1 88 ? -4.934 -9.556 1.301 1.00 95.75 88 THR A CA 1
ATOM 717 C C . THR A 1 88 ? -5.268 -8.511 2.348 1.00 95.75 88 THR A C 1
ATOM 719 O O . THR A 1 88 ? -4.552 -7.520 2.491 1.00 95.75 88 THR A O 1
ATOM 722 N N . TYR A 1 89 ? -6.289 -8.798 3.144 1.00 95.69 89 TYR A N 1
ATOM 723 C CA . TYR A 1 89 ? -6.622 -8.072 4.358 1.00 95.69 89 TYR A CA 1
ATOM 724 C C . TYR A 1 89 ? -5.704 -8.496 5.500 1.00 95.69 89 TYR A C 1
ATOM 726 O O . TYR A 1 89 ? -5.403 -9.682 5.663 1.00 95.69 89 TYR A O 1
ATOM 734 N N . ILE A 1 90 ? -5.284 -7.520 6.295 1.00 96.19 90 ILE A N 1
ATOM 735 C CA . ILE A 1 90 ? -4.477 -7.701 7.492 1.00 96.19 90 ILE A CA 1
ATOM 736 C C . ILE A 1 90 ? -5.178 -6.992 8.645 1.00 96.19 90 ILE A C 1
ATOM 738 O O . ILE A 1 90 ? -5.447 -5.795 8.574 1.00 96.19 90 ILE A O 1
ATOM 742 N N . TYR A 1 91 ? -5.499 -7.726 9.700 1.00 95.06 91 TYR A N 1
ATOM 743 C CA . TYR A 1 91 ? -6.258 -7.205 10.834 1.00 95.06 91 TYR A CA 1
ATOM 744 C C . TYR A 1 91 ? -5.794 -7.854 12.133 1.00 95.06 91 TYR A C 1
ATOM 746 O O . TYR A 1 91 ? -5.211 -8.941 12.129 1.00 95.06 91 TYR A O 1
ATOM 754 N N . LEU A 1 92 ? -6.062 -7.173 13.243 1.00 93.44 92 LEU A N 1
ATOM 755 C CA . LEU A 1 92 ? -5.799 -7.695 14.574 1.00 93.44 92 LEU A CA 1
ATOM 756 C C . LEU A 1 92 ? -6.991 -8.539 15.040 1.00 93.44 92 LEU A C 1
ATOM 758 O O . LEU A 1 92 ? -8.144 -8.103 14.979 1.00 93.44 92 LEU A O 1
ATOM 762 N N . ASP A 1 93 ? -6.718 -9.749 15.509 1.00 92.75 93 ASP A N 1
ATOM 763 C CA . ASP A 1 93 ? -7.718 -10.646 16.076 1.00 92.75 93 ASP A CA 1
ATOM 764 C C . ASP A 1 93 ? -7.157 -11.318 17.325 1.00 92.75 93 ASP A C 1
ATOM 766 O O . ASP A 1 93 ? -6.127 -11.985 17.263 1.00 92.75 93 ASP A O 1
ATOM 770 N N . GLY A 1 94 ? -7.771 -11.070 18.484 1.00 91.31 94 GLY A N 1
ATOM 771 C CA . GLY A 1 94 ? -7.270 -11.594 19.762 1.00 91.31 94 GLY A CA 1
ATOM 772 C C . GLY A 1 94 ? -5.815 -11.213 20.082 1.00 91.31 94 GLY A C 1
ATOM 773 O O . GLY A 1 94 ? -5.117 -11.974 20.740 1.00 91.31 94 GLY A O 1
ATOM 774 N N . GLY A 1 95 ? -5.327 -10.071 19.580 1.00 90.75 95 GLY A N 1
ATOM 775 C CA . GLY A 1 95 ? -3.931 -9.635 19.742 1.00 90.75 95 GLY A CA 1
ATOM 776 C C . GLY A 1 95 ? -2.946 -10.228 18.726 1.00 90.75 95 GLY A C 1
ATOM 777 O O . GLY A 1 95 ? -1.770 -9.864 18.731 1.00 90.75 95 GLY A O 1
ATOM 778 N N . VAL A 1 96 ? -3.412 -11.087 17.817 1.00 93.38 96 VAL A N 1
ATOM 779 C CA . VAL A 1 96 ? -2.603 -11.679 16.749 1.00 93.38 96 VAL A CA 1
ATOM 780 C C . VAL A 1 96 ? -2.913 -10.992 15.423 1.00 93.38 96 VAL A C 1
ATOM 782 O O . VAL A 1 96 ? -4.069 -10.772 15.066 1.00 93.38 96 VAL A O 1
ATOM 785 N N . TRP A 1 97 ? -1.868 -10.650 14.673 1.00 94.44 97 TRP A N 1
ATOM 786 C CA . TRP A 1 97 ? -2.011 -10.115 13.322 1.00 94.44 97 TRP A CA 1
ATOM 787 C C . TRP A 1 97 ? -2.286 -11.248 12.344 1.00 94.44 97 TRP A C 1
ATOM 789 O O . TRP A 1 97 ? -1.455 -12.135 12.151 1.00 94.44 97 TRP A O 1
ATOM 799 N N . LEU A 1 98 ? -3.455 -11.214 11.713 1.00 94.75 98 LEU A N 1
ATOM 800 C CA . LEU A 1 98 ? -3.869 -12.211 10.738 1.00 94.75 98 LEU A CA 1
ATOM 801 C C . LEU A 1 98 ? -3.880 -11.617 9.340 1.00 94.75 98 LEU A C 1
ATOM 803 O O . LEU A 1 98 ? -4.321 -10.490 9.138 1.00 94.75 98 LEU A O 1
ATOM 807 N N . ARG A 1 99 ? -3.446 -12.421 8.368 1.00 95.62 99 ARG A N 1
ATOM 808 C CA . ARG A 1 99 ? -3.456 -12.090 6.943 1.00 95.62 99 ARG A CA 1
ATOM 809 C C . ARG A 1 99 ? -4.344 -13.070 6.185 1.00 95.62 99 ARG A C 1
ATOM 811 O O . ARG A 1 99 ? -4.113 -14.284 6.217 1.00 95.62 99 ARG A O 1
ATOM 818 N N . ARG A 1 100 ? -5.390 -12.562 5.533 1.00 95.50 100 ARG A N 1
ATOM 819 C CA . ARG A 1 100 ? -6.421 -13.365 4.855 1.00 95.50 100 ARG A CA 1
ATOM 820 C C . ARG A 1 100 ? -6.889 -12.687 3.569 1.00 95.50 100 ARG A C 1
ATOM 822 O O . ARG A 1 100 ? -6.933 -11.468 3.479 1.00 95.50 100 ARG A O 1
ATOM 829 N N . LYS A 1 101 ? -7.271 -13.480 2.565 1.00 94.88 101 LYS A N 1
ATOM 830 C CA . LYS A 1 101 ? -7.850 -12.965 1.306 1.00 94.88 101 LYS A CA 1
ATOM 831 C C . LYS A 1 101 ? -9.299 -12.501 1.456 1.00 94.88 101 LYS A C 1
ATOM 833 O O . LYS A 1 101 ? -9.770 -11.707 0.656 1.00 94.88 101 LYS A O 1
ATOM 838 N N . VAL A 1 102 ? -9.999 -13.008 2.468 1.00 92.25 102 VAL A N 1
ATOM 839 C CA . VAL A 1 102 ? -11.414 -12.723 2.715 1.00 92.25 102 VAL A CA 1
ATOM 840 C C . VAL A 1 102 ? -11.539 -11.964 4.025 1.00 92.25 102 VAL A C 1
ATOM 842 O O . VAL A 1 102 ? -10.889 -12.311 5.013 1.00 92.25 102 VAL A O 1
ATOM 845 N N . LEU A 1 103 ? -12.373 -10.927 4.014 1.00 90.56 103 LEU A N 1
ATOM 846 C CA . LEU A 1 103 ? -12.683 -10.145 5.197 1.00 90.56 103 LEU A CA 1
ATOM 847 C C . LEU A 1 103 ? -13.487 -11.005 6.192 1.00 9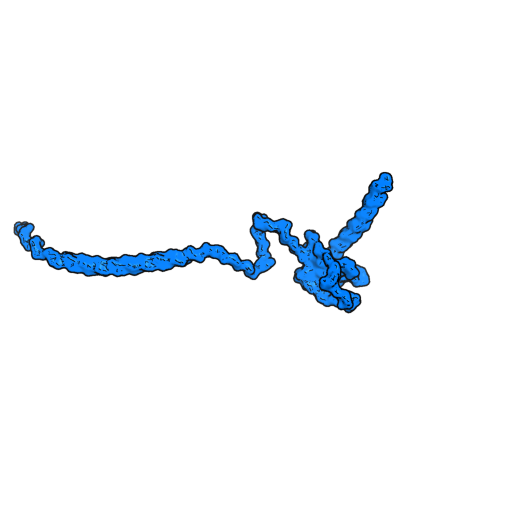0.56 103 LEU A C 1
ATOM 849 O O . LEU A 1 103 ? -14.415 -11.705 5.775 1.00 90.56 103 LEU A O 1
ATOM 853 N N . PRO A 1 104 ? -13.173 -10.965 7.496 1.00 88.62 104 PRO A N 1
ATOM 854 C CA . PRO A 1 104 ? -13.958 -11.655 8.513 1.00 88.62 104 PRO A CA 1
ATOM 855 C C . PRO A 1 104 ? -15.457 -11.331 8.419 1.00 88.62 104 PRO A C 1
ATOM 857 O O . PRO A 1 104 ? -15.802 -10.171 8.174 1.00 88.62 104 PRO A O 1
ATOM 860 N N . PRO A 1 105 ? -16.359 -12.295 8.697 1.00 89.06 105 PRO A N 1
ATOM 861 C CA . PRO A 1 105 ? -17.806 -12.074 8.623 1.00 89.06 105 PRO A CA 1
ATOM 862 C C . PRO A 1 105 ? -18.291 -10.854 9.417 1.00 89.06 105 PRO A C 1
ATOM 864 O O . PRO A 1 105 ? -19.180 -10.146 8.958 1.00 89.06 105 PRO A O 1
ATOM 867 N N . ARG A 1 106 ? -17.645 -10.552 10.552 1.00 89.06 106 ARG A N 1
ATOM 868 C CA . ARG A 1 106 ? -17.951 -9.389 11.406 1.00 89.06 106 ARG A CA 1
ATOM 869 C C . ARG A 1 106 ? -17.823 -8.030 10.707 1.00 89.06 106 ARG A C 1
ATOM 871 O O . ARG A 1 106 ? -18.466 -7.079 11.127 1.00 89.06 106 ARG A O 1
ATOM 878 N N . TYR A 1 107 ? -17.014 -7.937 9.654 1.00 88.81 107 TYR A N 1
ATOM 879 C CA . TYR A 1 107 ? -16.822 -6.705 8.882 1.00 88.81 107 TYR A CA 1
ATOM 880 C C . TYR A 1 107 ? -17.512 -6.752 7.515 1.00 88.81 107 TYR A C 1
ATOM 882 O O . TYR A 1 107 ? -17.460 -5.782 6.770 1.00 88.81 107 TYR A O 1
ATOM 890 N N . ARG A 1 108 ? -18.155 -7.870 7.158 1.00 82.62 108 ARG A N 1
ATOM 891 C CA . ARG A 1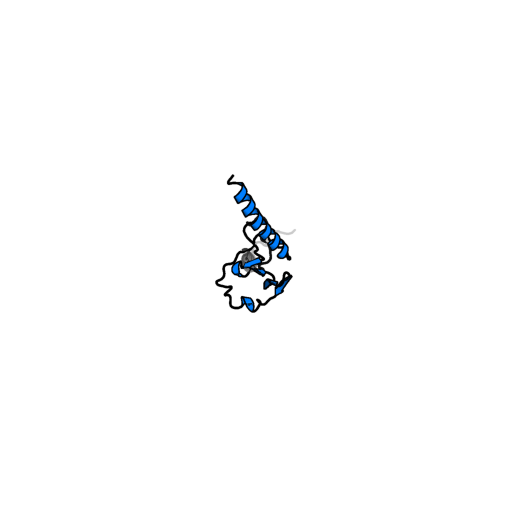 108 ? -18.743 -8.077 5.826 1.00 82.62 108 ARG A CA 1
ATOM 892 C C . ARG A 1 108 ? -19.973 -7.204 5.565 1.00 82.62 108 ARG A C 1
ATO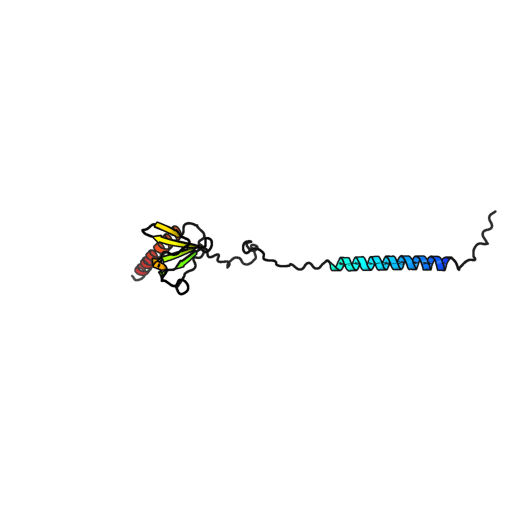M 894 O O . ARG A 1 108 ? -20.307 -6.962 4.413 1.00 82.62 108 ARG A O 1
ATOM 901 N N . THR A 1 109 ? -20.644 -6.751 6.620 1.00 87.94 109 THR A N 1
ATOM 902 C CA . THR A 1 109 ? -21.781 -5.825 6.535 1.00 87.94 109 THR A CA 1
ATOM 903 C C . THR A 1 109 ? -21.354 -4.383 6.269 1.00 87.94 109 THR A C 1
ATOM 905 O O . THR A 1 109 ? -22.196 -3.562 5.919 1.00 87.94 109 THR A O 1
ATOM 908 N N . GLN A 1 110 ? -20.065 -4.069 6.433 1.00 87.19 110 GLN A N 1
ATOM 909 C CA . GLN A 1 110 ? -19.522 -2.730 6.244 1.00 87.19 110 GLN A CA 1
ATOM 910 C C . GLN A 1 110 ? -19.124 -2.531 4.783 1.00 87.19 110 GLN A C 1
ATOM 912 O O . GLN A 1 110 ? -18.429 -3.361 4.191 1.00 87.19 110 GLN A O 1
ATOM 917 N N . ASP A 1 111 ? -19.559 -1.418 4.198 1.00 88.50 111 ASP A N 1
ATOM 918 C CA . ASP A 1 111 ? -19.263 -1.094 2.806 1.00 88.50 111 ASP A CA 1
ATOM 919 C C . ASP A 1 111 ? -17.874 -0.448 2.690 1.00 88.50 111 ASP A C 1
ATOM 921 O O . ASP A 1 111 ? -17.707 0.763 2.861 1.00 88.50 111 ASP A O 1
ATOM 925 N N . LEU A 1 112 ? -16.867 -1.268 2.370 1.00 87.44 112 LEU A N 1
ATOM 926 C CA . LEU A 1 112 ? -15.492 -0.804 2.162 1.00 87.44 112 LEU A CA 1
ATOM 927 C C . LEU A 1 112 ? -15.387 0.271 1.069 1.00 87.44 112 LEU A C 1
ATOM 929 O O . LEU A 1 112 ? -14.511 1.129 1.163 1.00 87.44 112 LEU A O 1
ATOM 933 N N . ASN A 1 113 ? -16.274 0.266 0.067 1.00 87.50 113 ASN A N 1
ATOM 934 C CA . ASN A 1 113 ? -16.231 1.246 -1.021 1.00 87.50 113 ASN A CA 1
ATOM 935 C C . ASN A 1 113 ? -16.664 2.642 -0.566 1.00 87.50 113 ASN A C 1
ATOM 937 O O . ASN A 1 113 ? -16.248 3.634 -1.162 1.00 87.50 113 ASN A O 1
ATOM 941 N N . ARG A 1 114 ? -17.508 2.725 0.467 1.00 90.75 114 ARG A N 1
ATOM 942 C CA . ARG A 1 114 ? -17.978 3.994 1.044 1.00 90.75 114 ARG A CA 1
ATOM 943 C C . ARG A 1 114 ? -17.177 4.426 2.268 1.00 90.75 114 ARG A C 1
ATOM 945 O O . ARG A 1 114 ? -17.253 5.587 2.656 1.00 90.75 114 ARG A O 1
ATOM 952 N N . SER A 1 115 ? -16.427 3.506 2.867 1.00 90.75 115 SER A N 1
ATOM 953 C CA . SER A 1 115 ? -15.617 3.781 4.051 1.00 90.75 115 SER A CA 1
ATOM 954 C C . SER A 1 115 ? -14.449 4.725 3.757 1.00 90.75 115 SER A C 1
ATOM 956 O O . SER A 1 115 ? -13.846 4.701 2.677 1.00 90.75 115 SER A O 1
ATOM 958 N N . ARG A 1 116 ? -14.085 5.549 4.745 1.00 93.62 116 ARG A N 1
ATOM 959 C CA . ARG A 1 116 ? -12.873 6.366 4.661 1.00 93.62 116 ARG A CA 1
ATOM 960 C C . ARG A 1 116 ? -11.642 5.460 4.698 1.00 93.62 116 ARG A C 1
ATOM 962 O O . ARG A 1 116 ? -11.556 4.558 5.527 1.00 93.62 116 ARG A O 1
ATOM 969 N N . TYR A 1 117 ? -10.645 5.758 3.869 1.00 94.50 117 TYR A N 1
ATOM 970 C CA . TYR A 1 117 ? -9.361 5.061 3.871 1.00 94.50 117 TYR A CA 1
ATOM 971 C C . TYR A 1 117 ? -8.179 6.031 3.817 1.00 94.50 117 TYR A C 1
ATOM 973 O O . TYR A 1 117 ? -8.293 7.173 3.371 1.00 94.50 117 TYR A O 1
ATOM 981 N N . GLU A 1 118 ? -7.025 5.564 4.280 1.00 93.50 118 GLU A N 1
ATOM 982 C CA . GLU A 1 118 ? -5.760 6.289 4.288 1.00 93.50 118 GLU A CA 1
ATOM 983 C C . GLU A 1 118 ? -4.689 5.473 3.561 1.00 93.50 118 GLU A C 1
ATOM 985 O O . GLU A 1 118 ? -4.514 4.279 3.797 1.00 93.50 118 GLU A O 1
ATOM 990 N N . ARG A 1 119 ? -3.963 6.115 2.645 1.00 93.31 119 ARG A N 1
ATOM 991 C CA . ARG A 1 119 ? -2.873 5.480 1.900 1.00 93.31 119 ARG A CA 1
ATOM 992 C C . ARG A 1 119 ? -1.585 5.591 2.702 1.00 93.31 119 ARG A C 1
ATOM 994 O O . ARG A 1 119 ? -1.134 6.703 2.970 1.00 93.31 119 ARG A O 1
ATOM 1001 N N . ILE A 1 120 ? -0.978 4.458 3.042 1.00 92.81 120 ILE A N 1
ATOM 1002 C CA . ILE A 1 120 ? 0.285 4.445 3.779 1.00 92.81 120 ILE A CA 1
ATOM 1003 C C . ILE A 1 120 ? 1.419 4.724 2.803 1.00 92.81 120 ILE A C 1
ATOM 1005 O O . ILE A 1 120 ? 1.682 3.945 1.886 1.00 92.81 120 ILE A O 1
ATOM 1009 N N . ARG A 1 121 ? 2.077 5.861 3.008 1.00 89.56 121 ARG A N 1
ATOM 1010 C CA . ARG A 1 121 ? 3.202 6.322 2.195 1.00 89.56 121 ARG A CA 1
ATOM 1011 C C . ARG A 1 121 ? 4.516 5.932 2.858 1.00 89.56 121 ARG A C 1
ATOM 1013 O O . ARG A 1 121 ? 4.591 5.860 4.082 1.00 89.56 121 ARG A O 1
ATOM 1020 N N . ASN A 1 122 ? 5.550 5.729 2.044 1.00 87.50 122 ASN A N 1
ATOM 1021 C CA . ASN A 1 122 ? 6.921 5.474 2.500 1.00 87.50 122 ASN A CA 1
ATOM 1022 C C . ASN A 1 122 ? 7.070 4.252 3.428 1.00 87.50 122 ASN A C 1
ATOM 1024 O O . ASN A 1 122 ? 7.969 4.220 4.263 1.00 87.50 122 ASN A O 1
ATOM 1028 N N . TYR A 1 123 ? 6.199 3.246 3.290 1.00 88.69 123 TYR A N 1
ATOM 1029 C CA . TYR A 1 123 ? 6.287 2.006 4.056 1.00 88.69 123 TYR A CA 1
ATOM 1030 C C . TYR A 1 123 ? 6.151 0.790 3.143 1.00 88.69 123 TYR A C 1
ATOM 1032 O O . TYR A 1 123 ? 5.108 0.571 2.522 1.00 88.69 123 TYR A O 1
ATOM 1040 N N . TYR A 1 124 ? 7.220 -0.001 3.088 1.00 86.81 124 TYR A N 1
ATOM 1041 C CA . TYR A 1 124 ? 7.379 -1.091 2.125 1.00 86.81 124 TYR A CA 1
ATOM 1042 C C . TYR A 1 124 ? 7.705 -2.436 2.770 1.00 86.81 124 TYR A C 1
ATOM 1044 O O . TYR A 1 124 ? 7.769 -3.434 2.060 1.00 86.81 124 TYR A O 1
ATOM 1052 N N . GLU A 1 125 ? 7.895 -2.483 4.089 1.00 89.94 125 GLU A N 1
ATOM 1053 C CA . GLU A 1 125 ? 8.206 -3.722 4.806 1.00 89.94 125 GLU A CA 1
ATOM 1054 C C . GLU A 1 125 ? 7.001 -4.681 4.825 1.00 89.94 125 GLU A C 1
ATOM 1056 O O . GLU A 1 125 ? 5.844 -4.282 4.654 1.00 89.94 125 GLU A O 1
ATOM 1061 N N . ASP A 1 126 ? 7.267 -5.968 5.047 1.00 89.44 126 ASP A N 1
ATOM 1062 C CA . ASP A 1 126 ? 6.225 -7.000 5.118 1.00 89.44 126 ASP A CA 1
ATOM 1063 C C . ASP A 1 126 ? 5.466 -6.998 6.458 1.00 89.44 126 ASP A C 1
ATOM 1065 O O . ASP A 1 126 ? 4.288 -7.367 6.502 1.00 89.44 126 ASP A O 1
ATOM 1069 N N . ASP A 1 127 ? 6.113 -6.572 7.552 1.00 91.38 127 ASP A N 1
ATOM 1070 C CA . ASP A 1 127 ? 5.545 -6.611 8.907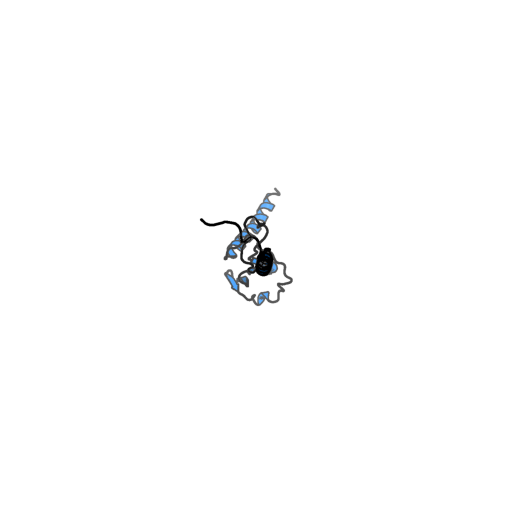 1.00 91.38 127 ASP A CA 1
ATOM 1071 C C . ASP A 1 127 ? 4.809 -5.317 9.290 1.00 91.38 127 ASP A C 1
ATOM 1073 O O . ASP A 1 127 ? 5.309 -4.491 10.058 1.00 91.38 127 ASP A O 1
ATOM 1077 N N . ILE A 1 128 ? 3.561 -5.176 8.831 1.00 93.25 128 ILE A N 1
ATOM 1078 C CA . ILE A 1 128 ? 2.711 -4.002 9.109 1.00 93.25 128 ILE A CA 1
ATOM 1079 C C . ILE A 1 128 ? 2.537 -3.680 10.605 1.00 93.25 128 ILE A C 1
ATOM 1081 O O . ILE A 1 128 ? 2.258 -2.532 10.963 1.00 93.25 128 ILE A O 1
ATOM 1085 N N . ARG A 1 129 ? 2.732 -4.656 11.503 1.00 93.50 129 ARG A N 1
ATOM 1086 C CA . ARG A 1 129 ? 2.656 -4.453 12.957 1.00 93.50 129 ARG A CA 1
ATOM 1087 C C . ARG A 1 129 ? 3.640 -3.389 13.424 1.00 93.50 129 ARG A C 1
ATOM 1089 O O . ARG A 1 129 ? 3.300 -2.596 14.300 1.00 93.50 129 ARG A O 1
ATOM 1096 N N . ARG A 1 130 ? 4.849 -3.357 12.856 1.00 92.75 130 ARG A N 1
ATOM 1097 C CA . ARG A 1 130 ? 5.875 -2.380 13.237 1.00 92.75 130 ARG A CA 1
ATOM 1098 C C . ARG A 1 130 ? 5.399 -0.960 12.939 1.00 92.75 130 ARG A C 1
ATOM 1100 O O . ARG A 1 130 ? 5.443 -0.108 13.825 1.00 92.75 130 ARG A O 1
ATOM 1107 N N . TYR A 1 131 ? 4.866 -0.744 11.735 1.00 93.38 131 TYR A N 1
ATOM 1108 C CA . TYR A 1 131 ? 4.254 0.528 11.351 1.00 93.38 131 TYR A CA 1
ATOM 1109 C C . TYR A 1 131 ? 3.077 0.895 12.261 1.00 93.38 131 TYR A C 1
ATOM 1111 O O . TYR A 1 131 ? 3.011 2.017 12.756 1.00 93.38 131 TYR A O 1
ATOM 1119 N N . HIS A 1 132 ? 2.165 -0.049 12.520 1.00 92.94 132 HIS A N 1
ATOM 1120 C CA . HIS A 1 132 ? 0.999 0.181 13.376 1.00 92.94 132 HIS A CA 1
ATOM 1121 C C . HIS A 1 132 ? 1.400 0.624 14.790 1.00 92.94 132 HIS A C 1
ATOM 1123 O O . HIS A 1 132 ? 0.883 1.619 15.299 1.00 92.94 132 HIS A O 1
ATOM 1129 N N . ASN A 1 133 ? 2.350 -0.081 15.406 1.00 92.00 133 ASN A N 1
ATOM 1130 C CA . ASN A 1 133 ? 2.824 0.218 16.754 1.00 92.00 133 ASN A CA 1
ATOM 1131 C C . ASN A 1 133 ? 3.490 1.593 16.827 1.00 92.00 133 ASN A C 1
ATOM 1133 O O . ASN A 1 133 ? 3.211 2.358 17.749 1.00 92.00 133 ASN A O 1
ATOM 1137 N N . GLN A 1 134 ? 4.336 1.921 15.850 1.00 91.25 134 GLN A N 1
ATOM 1138 C CA . GLN A 1 134 ? 5.033 3.202 15.814 1.00 91.25 134 GLN A CA 1
ATOM 1139 C C . GLN A 1 134 ? 4.058 4.366 15.607 1.00 91.25 134 GLN A C 1
ATOM 1141 O O . GLN A 1 134 ? 4.034 5.299 16.405 1.00 91.25 134 GLN A O 1
ATOM 1146 N N . ASN A 1 135 ? 3.161 4.247 14.627 1.00 90.06 135 ASN A N 1
ATOM 1147 C CA . ASN A 1 135 ? 2.153 5.265 14.344 1.00 90.06 135 ASN A CA 1
ATOM 1148 C C . ASN A 1 135 ? 1.196 5.491 15.533 1.00 90.06 135 ASN A C 1
ATOM 1150 O O . ASN A 1 135 ? 0.824 6.621 15.846 1.00 90.06 135 ASN A O 1
ATOM 1154 N N . ASN A 1 136 ? 0.813 4.430 16.251 1.00 85.81 136 ASN A N 1
ATOM 1155 C CA . ASN A 1 136 ? -0.007 4.566 17.458 1.00 85.81 136 ASN A CA 1
ATOM 1156 C C . ASN A 1 136 ? 0.761 5.174 18.639 1.00 85.81 136 ASN A C 1
ATOM 1158 O O . ASN A 1 136 ? 0.189 5.970 19.387 1.00 85.81 136 ASN A O 1
ATOM 1162 N N . ALA A 1 137 ? 2.044 4.843 18.803 1.00 82.38 137 ALA A N 1
ATOM 1163 C CA . ALA A 1 137 ? 2.888 5.461 19.822 1.00 82.38 137 ALA A CA 1
ATOM 1164 C C . ALA A 1 137 ? 3.034 6.973 19.583 1.00 82.38 137 ALA A C 1
ATOM 1166 O O . ALA A 1 137 ? 2.914 7.764 20.524 1.00 82.38 137 ALA A O 1
ATOM 1167 N N . ASP A 1 138 ? 3.212 7.382 18.327 1.00 80.25 138 ASP A N 1
ATOM 1168 C CA . ASP A 1 138 ? 3.347 8.788 17.943 1.00 80.25 138 ASP A CA 1
ATOM 1169 C C . ASP A 1 138 ? 2.054 9.577 18.188 1.00 80.25 138 ASP A C 1
ATOM 1171 O O . ASP A 1 138 ? 2.095 10.691 18.722 1.00 80.25 138 ASP A O 1
ATOM 1175 N N . ARG A 1 139 ? 0.887 8.969 17.929 1.00 75.12 139 ARG A N 1
ATOM 1176 C CA . ARG A 1 139 ? -0.418 9.546 18.301 1.00 75.12 139 ARG A CA 1
ATOM 1177 C C . ARG A 1 139 ? -0.510 9.817 19.804 1.00 75.12 139 ARG A C 1
ATOM 1179 O O . ARG A 1 139 ? -0.872 10.926 20.196 1.00 75.12 139 ARG A O 1
ATOM 1186 N N . GLY A 1 140 ? -0.105 8.867 20.648 1.00 69.44 140 GLY A N 1
ATOM 1187 C CA . GLY A 1 140 ? -0.074 9.059 22.104 1.00 69.44 140 GLY A CA 1
ATOM 1188 C C . GLY A 1 140 ? 0.932 10.123 22.567 1.00 69.44 140 GLY A C 1
ATOM 1189 O O . GLY A 1 140 ? 0.674 10.864 23.518 1.00 69.44 140 GLY A O 1
ATOM 1190 N N . ARG A 1 141 ? 2.073 10.244 21.878 1.00 64.00 141 ARG A N 1
ATOM 1191 C CA . ARG A 1 141 ? 3.134 11.209 22.210 1.00 64.00 141 ARG A CA 1
ATOM 1192 C C . ARG A 1 141 ? 2.761 12.644 21.835 1.00 64.00 141 ARG A C 1
ATOM 1194 O O . ARG A 1 141 ? 3.037 13.554 22.618 1.00 64.00 141 ARG A O 1
ATOM 1201 N N . SER A 1 142 ? 2.096 12.833 20.693 1.00 63.88 142 SER A N 1
ATOM 1202 C CA . SER A 1 142 ? 1.655 14.149 20.205 1.00 63.88 142 SER A CA 1
ATOM 1203 C C . SER A 1 142 ? 0.711 14.855 21.191 1.00 63.88 142 SER A C 1
ATOM 1205 O O . SER A 1 142 ? 0.911 16.030 21.510 1.00 63.88 142 SER A O 1
ATOM 1207 N N . ASN A 1 143 ? -0.222 14.115 21.800 1.00 60.66 143 ASN A N 1
ATOM 1208 C CA . ASN A 1 143 ? -1.113 14.646 22.835 1.00 60.66 143 ASN A CA 1
ATOM 1209 C C . ASN A 1 143 ? -0.353 15.113 24.089 1.00 60.66 143 ASN A C 1
ATOM 1211 O O . ASN A 1 143 ? -0.718 16.113 24.708 1.00 60.66 143 ASN A O 1
ATOM 1215 N N . LYS A 1 144 ? 0.749 14.442 24.448 1.00 59.84 144 LYS A N 1
ATOM 1216 C CA . LYS A 1 144 ? 1.552 14.790 25.632 1.00 59.84 144 LYS A CA 1
ATOM 1217 C C . LYS A 1 144 ? 2.384 16.061 25.433 1.00 59.84 144 LYS A C 1
ATOM 1219 O O . LYS A 1 144 ? 2.621 16.787 26.398 1.00 59.84 144 LYS A O 1
ATOM 1224 N N . SER A 1 145 ? 2.827 16.344 24.205 1.00 58.72 145 SER A N 1
ATOM 1225 C CA . SER A 1 145 ? 3.533 17.595 23.882 1.00 58.72 145 SER A CA 1
ATOM 1226 C C . SER A 1 145 ? 2.607 18.810 23.831 1.00 58.72 145 SER A C 1
ATOM 1228 O O . SER A 1 145 ? 3.024 19.890 24.242 1.00 58.72 145 SER A O 1
ATOM 1230 N N . VAL A 1 146 ? 1.352 18.644 23.397 1.00 58.56 146 VAL A N 1
ATOM 1231 C CA . VAL A 1 146 ? 0.368 19.742 23.360 1.00 58.56 146 VAL A CA 1
ATOM 1232 C C . VAL A 1 146 ? -0.011 20.181 24.777 1.00 58.56 146 VAL A C 1
ATOM 1234 O O . VAL A 1 146 ? -0.012 21.374 25.067 1.00 58.56 146 VAL A O 1
ATOM 1237 N N . GLY A 1 147 ? -0.209 19.235 25.702 1.00 58.00 147 GLY A N 1
ATOM 1238 C CA . GLY A 1 147 ? -0.517 19.555 27.102 1.00 58.00 147 GLY A CA 1
ATOM 1239 C C . GLY A 1 147 ? 0.605 20.280 27.861 1.00 58.00 147 GLY A C 1
ATOM 1240 O O . GLY A 1 147 ? 0.332 20.973 28.834 1.00 58.00 147 GLY A O 1
ATOM 1241 N N . ARG A 1 148 ? 1.868 20.163 27.422 1.00 54.47 148 ARG A N 1
ATOM 1242 C CA . ARG A 1 148 ? 3.013 20.841 28.061 1.00 54.47 148 ARG A CA 1
ATOM 1243 C C . ARG A 1 148 ? 3.247 22.274 27.590 1.00 54.47 148 ARG A C 1
ATOM 1245 O O . ARG A 1 148 ? 3.954 22.995 28.280 1.00 54.47 148 ARG A O 1
ATOM 1252 N N . ARG A 1 149 ? 2.699 22.678 26.441 1.00 56.22 149 ARG A N 1
ATOM 1253 C CA . ARG A 1 149 ? 2.926 24.019 25.870 1.00 56.22 149 ARG A CA 1
ATOM 1254 C C . ARG A 1 149 ? 1.970 25.087 26.418 1.00 56.22 149 ARG A C 1
ATOM 1256 O O . ARG A 1 149 ? 2.202 26.264 26.192 1.00 56.22 149 ARG A O 1
ATOM 1263 N N . ASN A 1 150 ? 0.933 24.677 27.148 1.00 53.09 150 ASN A N 1
ATOM 1264 C CA . ASN A 1 150 ? -0.064 25.559 27.763 1.00 53.09 150 ASN A CA 1
ATOM 1265 C C . ASN A 1 150 ? 0.234 25.874 29.243 1.00 53.09 150 ASN A C 1
ATOM 1267 O O . ASN A 1 150 ? -0.698 25.986 30.037 1.00 53.09 150 ASN A O 1
ATOM 1271 N N . LYS A 1 151 ? 1.505 25.982 29.642 1.00 46.25 151 LYS A N 1
ATOM 1272 C CA . LYS A 1 151 ? 1.867 26.384 31.006 1.00 46.25 151 LYS A CA 1
ATOM 1273 C C . LYS A 1 151 ? 2.919 27.477 31.006 1.00 46.25 151 LYS A C 1
ATOM 1275 O O . LYS A 1 151 ? 3.841 27.375 30.170 1.00 46.25 151 LYS A O 1
#

pLDDT: mean 75.2, std 17.17, range [35.06, 96.31]

Foldseek 3Di:
DDDDDPDPDDPDPVVVVVVVVVVVVVVVVVVVVVVVVVVVVPPPDDDDPDPPDPPDQDDPPPPNPPPQPQQWKAQPVQRWIAGPVVCWIWHADPNDIDTGNDDPPVCPPPDPVPGDMDGDGPDDDPPCVVVVVVVVVVVVVVVVVVVVVPD